Protein 7BUH (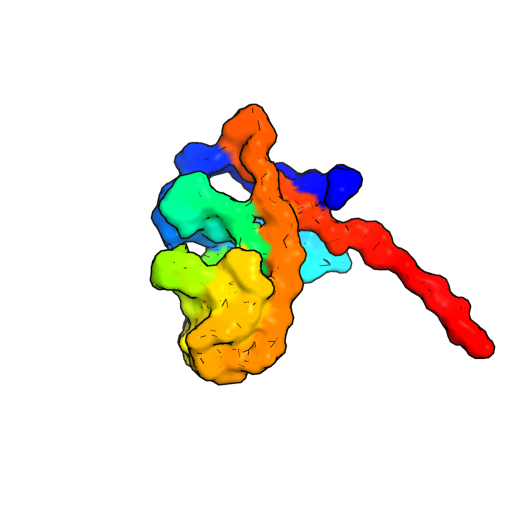pdb70)

B-factor: mean 22.51, std 14.83, range [9.48, 94.23]

Organism: Metapseudomonas resinovorans (NCBI:txid53412)

Radius of gyration: 14.21 Å; Cα contacts (8 Å, |Δi|>4): 270; chains: 1; bounding box: 42×34×28 Å

Structure (mmCIF, N/CA/C/O backbone):
data_7BUH
#
_entry.id   7BUH
#
_cell.length_a   61.045
_cell.length_b   67.725
_cell.length_c   45.450
_cell.angle_alpha   90.000
_cell.angle_beta   90.000
_cell.angle_gamma   90.000
#
_symmetry.space_group_name_H-M   'C 2 2 21'
#
loop_
_entity.id
_entity.type
_entity.pdbx_description
1 polymer 'Ferredoxin CarAc'
2 non-polymer 'FE2/S2 (INORGANIC) CLUSTER'
3 non-polymer 'SODIUM ION'
4 non-polymer 1,2-ETHANEDIOL
5 water water
#
loop_
_atom_site.group_PDB
_atom_site.id
_atom_site.type_symbol
_atom_site.label_atom_id
_atom_site.label_alt_id
_atom_site.label_comp_id
_atom_site.label_asym_id
_atom_site.label_entity_id
_atom_site.label_seq_id
_atom_site.pdbx_PDB_ins_code
_atom_site.Cartn_x
_atom_site.Cartn_y
_atom_site.Cartn_z
_atom_site.occupancy
_atom_site.B_iso_or_equiv
_atom_site.auth_seq_id
_atom_site.auth_comp_id
_atom_site.auth_asym_id
_atom_site.auth_atom_id
_atom_site.pdbx_PDB_model_num
ATOM 1 N N . ASN A 1 2 ? -6.443 -1.664 -8.323 1.00 60.41 2 ASN A N 1
ATOM 2 C CA . ASN A 1 2 ? -5.685 -0.484 -8.857 1.00 52.24 2 ASN A CA 1
ATOM 3 C C . ASN A 1 2 ? -5.640 0.567 -7.743 1.00 42.26 2 ASN A C 1
ATOM 4 O O . ASN A 1 2 ? -4.561 0.747 -7.151 1.00 40.05 2 ASN A O 1
ATOM 9 N N . GLN A 1 3 ? -6.776 1.194 -7.427 1.00 32.88 3 GLN A N 1
ATOM 10 C CA . GLN A 1 3 ? -6.838 2.213 -6.355 1.00 26.93 3 GLN A CA 1
ATOM 11 C C . GLN A 1 3 ? -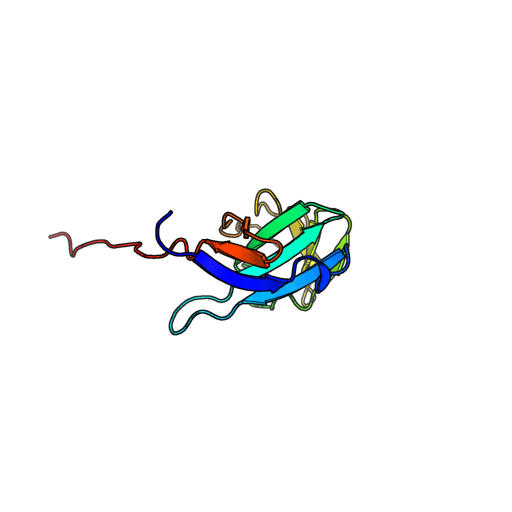6.872 1.497 -4.988 1.00 22.45 3 GLN A C 1
ATOM 12 O O . GLN A 1 3 ? -6.034 1.856 -4.184 1.00 18.01 3 GLN A O 1
ATOM 18 N N . ILE A 1 4 ? -7.765 0.524 -4.740 1.00 21.02 4 ILE A N 1
ATOM 19 C CA . ILE A 1 4 ? -7.982 -0.074 -3.377 1.00 19.96 4 ILE A CA 1
ATOM 20 C C . ILE A 1 4 ? -6.974 -1.195 -3.115 1.00 19.00 4 ILE A C 1
ATOM 21 O O . ILE A 1 4 ? -6.930 -2.168 -3.890 1.00 18.29 4 ILE A O 1
ATOM 26 N N . TRP A 1 5 ? -6.231 -1.078 -2.022 1.00 16.46 5 TRP A N 1
ATOM 27 C CA . TRP A 1 5 ? -5.274 -2.097 -1.519 1.00 15.87 5 TRP A CA 1
ATOM 28 C C . TRP A 1 5 ? -5.588 -2.344 -0.060 1.00 15.84 5 TRP A C 1
ATOM 29 O O . TRP A 1 5 ? -5.839 -1.357 0.665 1.00 16.85 5 TRP A O 1
ATOM 40 N N . LEU A 1 6 ? -5.644 -3.611 0.345 1.00 14.61 6 LEU A N 1
ATOM 41 C CA . LEU A 1 6 ? -5.957 -3.997 1.730 1.00 15.91 6 LEU A CA 1
ATOM 42 C C . LEU A 1 6 ? -4.693 -4.524 2.404 1.00 15.73 6 LEU A C 1
ATOM 43 O O . LEU A 1 6 ? -4.095 -5.480 1.884 1.00 14.44 6 LEU A O 1
ATOM 48 N N . LYS A 1 7 ? -4.291 -3.922 3.511 1.00 16.48 7 LYS A N 1
ATOM 49 C CA . LYS A 1 7 ? -3.077 -4.344 4.220 1.00 18.46 7 LYS A CA 1
ATOM 50 C C . LYS A 1 7 ? -3.419 -5.639 4.951 1.00 17.76 7 LYS A C 1
ATOM 51 O O . LYS A 1 7 ? -4.431 -5.692 5.700 1.00 21.55 7 LYS A O 1
ATOM 57 N N . VAL A 1 8 ? -2.607 -6.668 4.738 1.00 16.36 8 VAL A N 1
ATOM 58 C CA . VAL A 1 8 ? -2.834 -8.010 5.340 1.00 16.54 8 VAL A CA 1
ATOM 59 C C . VAL A 1 8 ? -1.935 -8.170 6.555 1.00 17.00 8 VAL A C 1
ATOM 60 O O . VAL A 1 8 ? -2.461 -8.350 7.693 1.00 18.52 8 VAL A O 1
ATOM 64 N N . CYS A 1 9 ? -0.625 -8.171 6.357 1.00 15.88 9 CYS A N 1
ATOM 65 C CA . CYS A 1 9 ? 0.348 -8.465 7.433 1.00 15.71 9 CYS A CA 1
ATOM 66 C C . CYS A 1 9 ? 1.744 -8.238 6.886 1.00 15.42 9 CYS A C 1
ATOM 67 O O . CYS A 1 9 ? 1.861 -8.031 5.705 1.00 17.22 9 CYS A O 1
ATOM 70 N N . ALA A 1 10 ? 2.755 -8.318 7.733 1.00 15.59 10 ALA A N 1
ATOM 71 C CA . ALA A 1 10 ? 4.155 -8.379 7.295 1.00 14.63 10 ALA A CA 1
ATOM 72 C C . ALA A 1 10 ? 4.371 -9.657 6.485 1.00 13.84 10 ALA A C 1
ATOM 73 O O . ALA A 1 10 ? 3.872 -10.716 6.906 1.00 15.24 10 ALA A O 1
ATOM 75 N N . ALA A 1 11 ? 5.124 -9.574 5.396 1.00 13.66 11 ALA A N 1
ATOM 76 C CA . ALA A 1 11 ? 5.519 -10.752 4.585 1.00 13.30 11 ALA A CA 1
ATOM 77 C C . ALA A 1 11 ? 6.169 -11.795 5.482 1.00 14.23 11 ALA A C 1
ATOM 78 O O . ALA A 1 11 ? 5.839 -12.989 5.338 1.00 15.61 11 ALA A O 1
ATOM 80 N N . SER A 1 12 ? 6.963 -11.384 6.468 1.00 14.67 12 SER A N 1
ATOM 81 C CA . SER A 1 12 ? 7.697 -12.359 7.325 1.00 17.06 12 SER A CA 1
ATOM 82 C C . SER A 1 12 ? 6.755 -13.083 8.317 1.00 18.11 12 SER A C 1
ATOM 83 O O . SER A 1 12 ? 7.161 -14.119 8.891 1.00 18.50 12 SER A O 1
ATOM 86 N N . ASP A 1 13 ? 5.533 -12.573 8.493 1.00 20.28 13 ASP A N 1
ATOM 87 C CA . ASP A 1 13 ? 4.459 -13.156 9.346 1.00 22.90 13 ASP A CA 1
ATOM 88 C C . ASP A 1 13 ? 3.821 -14.359 8.650 1.00 20.45 13 ASP A C 1
ATOM 89 O O . ASP A 1 13 ? 3.099 -15.092 9.315 1.00 20.93 13 ASP A O 1
ATOM 94 N N . MET A 1 14 ? 4.048 -14.547 7.351 1.00 18.40 14 MET A N 1
ATOM 95 C CA . MET A 1 14 ? 3.508 -15.726 6.625 1.00 18.29 14 MET A CA 1
ATOM 96 C C . MET A 1 14 ? 4.644 -16.687 6.289 1.00 17.14 14 MET A C 1
ATOM 97 O O . MET A 1 14 ? 5.570 -16.313 5.544 1.00 16.27 14 MET A O 1
ATOM 102 N N . GLN A 1 15 ? 4.576 -17.893 6.843 1.00 17.38 15 GLN A N 1
ATOM 103 C CA . GLN A 1 15 ? 5.506 -18.972 6.464 1.00 19.41 15 GLN A CA 1
ATOM 104 C C . GLN A 1 15 ? 5.074 -19.423 5.078 1.00 18.00 15 GLN A C 1
ATOM 105 O O . GLN A 1 15 ? 3.892 -19.361 4.768 1.00 19.12 15 GLN A O 1
ATOM 111 N N . PRO A 1 16 ? 5.999 -19.959 4.262 1.00 18.15 16 PRO A N 1
ATOM 112 C CA . PRO A 1 16 ? 5.621 -20.585 3.001 1.00 19.06 16 PRO A CA 1
ATOM 113 C C . PRO A 1 16 ? 4.599 -21.71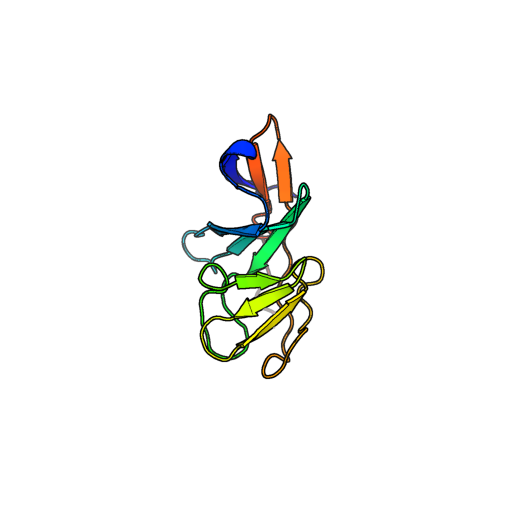0 3.260 1.00 18.56 16 PRO A C 1
ATOM 114 O O . PRO A 1 16 ? 4.684 -22.446 4.268 1.00 16.50 16 PRO A O 1
ATOM 118 N N . GLY A 1 17 ? 3.624 -21.834 2.362 1.00 16.89 17 GLY A N 1
ATOM 119 C CA . GLY A 1 17 ? 2.590 -22.863 2.483 1.00 17.56 17 GLY A CA 1
ATOM 120 C C . GLY A 1 17 ? 1.522 -22.495 3.494 1.00 17.89 17 GLY A C 1
ATOM 121 O O . GLY A 1 17 ? 0.815 -23.421 3.940 1.00 20.86 17 GLY A O 1
ATOM 122 N N . THR A 1 18 ? 1.306 -21.205 3.772 1.00 18.18 18 THR A N 1
ATOM 123 C CA . THR A 1 18 ? 0.254 -20.746 4.720 1.00 19.89 18 THR A CA 1
ATOM 124 C C . THR A 1 18 ? -0.758 -19.854 4.004 1.00 18.39 18 THR A C 1
ATOM 125 O O . THR A 1 18 ? -0.443 -19.324 2.936 1.00 16.45 18 THR A O 1
ATOM 129 N N . ILE A 1 19 ? -1.934 -19.706 4.607 1.00 18.52 19 ILE A N 1
ATOM 130 C CA . ILE A 1 19 ? -3.060 -18.899 4.046 1.00 17.63 19 ILE A CA 1
ATOM 131 C C . ILE A 1 19 ? -3.515 -17.957 5.144 1.00 17.77 19 ILE A C 1
ATOM 132 O O . ILE A 1 19 ? -3.559 -18.401 6.302 1.00 19.47 19 ILE A O 1
ATOM 137 N N . ARG A 1 20 ? -3.887 -16.743 4.786 1.00 17.67 20 ARG A N 1
ATOM 138 C CA . ARG A 1 20 ? -4.537 -15.751 5.678 1.00 19.46 20 ARG A CA 1
ATOM 139 C C . ARG A 1 20 ? -5.859 -15.359 5.046 1.00 16.82 20 ARG A C 1
ATOM 140 O O . ARG A 1 20 ? -5.878 -15.017 3.844 1.00 14.92 20 ARG A O 1
ATOM 148 N N . ARG A 1 21 ? -6.912 -15.338 5.842 1.00 16.07 21 ARG A N 1
ATOM 149 C CA . ARG A 1 21 ? -8.215 -14.800 5.404 1.00 15.50 21 ARG A CA 1
ATOM 150 C C . ARG A 1 21 ? -8.222 -13.293 5.623 1.00 15.65 21 ARG A C 1
ATOM 151 O O . ARG A 1 21 ? -7.709 -12.818 6.634 1.00 14.46 21 ARG A O 1
ATOM 159 N N . VAL A 1 22 ? -8.745 -12.581 4.647 1.00 13.54 22 VAL A N 1
ATOM 160 C CA . VAL A 1 22 ? -8.926 -11.112 4.647 1.00 14.36 22 VAL A CA 1
ATOM 161 C C . VAL A 1 22 ? -10.422 -10.809 4.567 1.00 14.74 22 VAL A C 1
ATOM 162 O O . VAL A 1 22 ? -11.078 -11.111 3.536 1.00 11.75 22 VAL A O 1
ATOM 166 N N . ASN A 1 23 ? -10.973 -10.219 5.634 1.00 15.56 23 ASN A N 1
ATOM 167 C CA . ASN A 1 23 ? -12.415 -9.871 5.635 1.00 17.10 23 ASN A CA 1
ATOM 168 C C . ASN A 1 23 ? -12.590 -8.455 5.075 1.00 19.12 23 ASN A C 1
ATOM 169 O O . ASN A 1 23 ? -11.713 -7.592 5.324 1.00 21.43 23 ASN A O 1
ATOM 174 N N . ARG A 1 24 ? -13.652 -8.250 4.308 1.00 18.53 24 ARG A N 1
ATOM 175 C CA . ARG A 1 24 ? -14.000 -6.946 3.688 1.00 22.65 24 ARG A CA 1
ATOM 176 C C . ARG A 1 24 ? -15.414 -6.560 4.130 1.00 24.95 24 ARG A C 1
ATOM 177 O O . ARG A 1 24 ? -16.386 -7.250 3.751 1.00 24.86 24 ARG A O 1
ATOM 185 N N . VAL A 1 25 ? -15.510 -5.491 4.907 1.00 33.77 25 VAL A N 1
ATOM 186 C CA . VAL A 1 25 ? -16.810 -4.939 5.385 1.00 38.82 25 VAL A CA 1
ATOM 187 C C . VAL A 1 25 ? -17.763 -4.921 4.187 1.00 33.55 25 VAL A C 1
ATOM 188 O O . VAL A 1 25 ? -17.416 -4.279 3.190 1.00 35.09 25 VAL A O 1
ATOM 192 N N . GLY A 1 26 ? -18.836 -5.722 4.244 1.00 33.97 26 GLY A N 1
ATOM 193 C CA . GLY A 1 26 ? -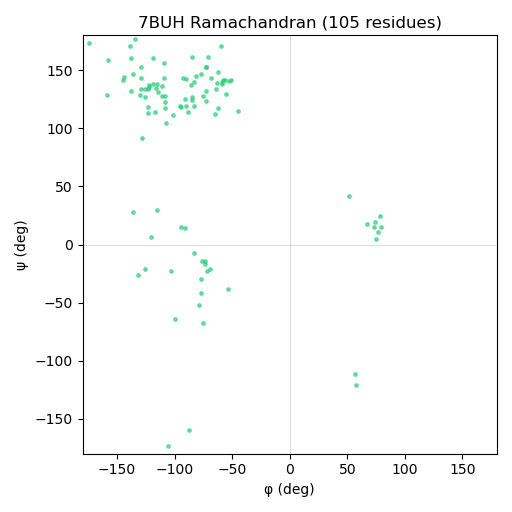19.939 -5.754 3.261 1.00 32.84 26 GLY A CA 1
ATOM 194 C C . GLY A 1 26 ? -19.571 -6.394 1.929 1.00 33.57 26 GLY A C 1
ATOM 195 O O . GLY A 1 26 ? -20.338 -6.213 0.944 1.00 31.62 26 GLY A O 1
ATOM 196 N N . ALA A 1 27 ? -18.449 -7.125 1.855 1.00 28.74 27 ALA A N 1
ATOM 197 C CA . ALA A 1 27 ? -18.039 -7.847 0.633 1.00 23.95 27 ALA 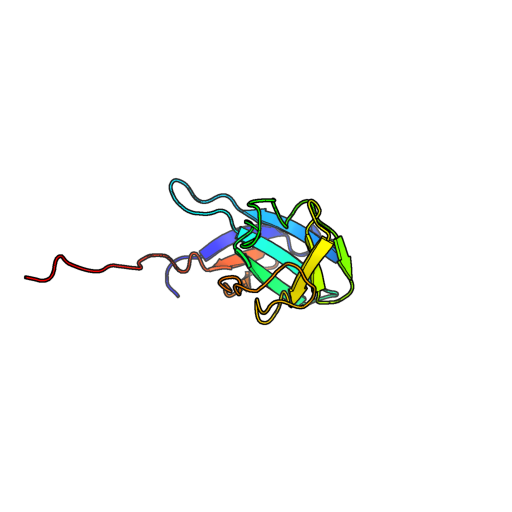A CA 1
ATOM 198 C C . ALA A 1 27 ? -17.494 -9.233 1.017 1.00 19.93 27 ALA A C 1
ATOM 199 O O . ALA A 1 27 ? -17.375 -9.561 2.228 1.00 17.69 27 ALA A O 1
ATOM 201 N N . ALA A 1 28 ? -17.268 -10.037 -0.001 1.00 17.51 28 ALA A N 1
ATOM 202 C CA . ALA A 1 28 ? -16.837 -11.443 0.150 1.00 18.71 28 ALA A CA 1
ATOM 203 C C . ALA A 1 28 ? -15.420 -11.455 0.705 1.00 15.32 28 ALA A C 1
ATOM 204 O O . ALA A 1 28 ? -14.592 -10.629 0.305 1.00 14.82 28 ALA A O 1
ATOM 206 N N . PRO A 1 29 ? -15.091 -12.418 1.576 1.00 12.98 29 PRO A N 1
ATOM 207 C CA . PRO A 1 29 ? -13.737 -12.533 2.105 1.00 11.94 29 PRO A CA 1
ATOM 208 C C . PRO A 1 29 ? -12.780 -13.058 1.026 1.00 10.82 29 PRO A C 1
ATOM 209 O O . PRO A 1 29 ? -13.190 -13.706 0.078 1.00 10.96 29 PRO A O 1
ATOM 213 N N . LEU A 1 30 ? -11.517 -12.683 1.184 1.00 11.07 30 LEU A N 1
ATOM 214 C CA . LEU A 1 30 ? -10.397 -13.147 0.325 1.00 11.37 30 LEU A CA 1
ATOM 215 C C . LEU A 1 30 ? -9.495 -14.092 1.131 1.00 10.90 30 LEU A C 1
ATOM 216 O O . LEU A 1 30 ? -9.458 -14.031 2.371 1.00 10.45 30 LEU A O 1
ATOM 221 N N . ALA A 1 31 ? -8.787 -14.943 0.412 1.00 11.57 31 ALA A N 1
ATOM 222 C CA . ALA A 1 31 ? -7.699 -15.782 0.960 1.00 11.10 31 ALA A CA 1
ATOM 223 C C . ALA A 1 31 ? -6.408 -15.304 0.307 1.00 10.83 31 ALA A C 1
ATOM 224 O O . ALA A 1 31 ? -6.389 -15.123 -0.915 1.00 9.55 31 ALA A O 1
ATOM 226 N N . VAL A 1 32 ? -5.383 -15.065 1.105 1.00 9.92 32 VAL A N 1
ATOM 227 C CA . VAL A 1 32 ? -4.029 -14.719 0.612 1.00 10.96 32 VAL A CA 1
ATOM 228 C C . VAL A 1 32 ? -3.101 -15.896 0.911 1.00 10.70 32 VAL A C 1
ATOM 229 O O . VAL A 1 32 ? -3.063 -16.365 2.077 1.00 12.11 32 VAL A O 1
ATOM 233 N N . TYR A 1 33 ? -2.393 -16.378 -0.100 1.00 11.58 33 TYR A N 1
ATOM 234 C CA . TYR A 1 33 ? -1.571 -17.609 -0.009 1.00 11.60 33 TYR A CA 1
ATOM 235 C C . TYR A 1 33 ? -0.113 -17.230 -0.203 1.00 12.17 33 TYR A C 1
ATOM 236 O O . TYR A 1 33 ? 0.146 -16.419 -1.089 1.00 11.46 33 TYR A O 1
ATOM 245 N N . ARG A 1 34 ? 0.781 -17.756 0.643 1.00 12.13 34 ARG A N 1
ATOM 246 C CA . ARG A 1 34 ? 2.233 -17.669 0.408 1.00 12.14 34 ARG A CA 1
ATOM 247 C C . ARG A 1 34 ? 2.651 -19.037 -0.131 1.00 12.27 34 ARG A C 1
ATOM 248 O O . ARG A 1 34 ? 2.551 -20.033 0.616 1.00 12.50 34 ARG A O 1
ATOM 256 N N . VAL A 1 35 ? 3.030 -19.077 -1.399 1.00 12.28 35 VAL A N 1
ATOM 257 C CA . VAL A 1 35 ? 3.526 -20.304 -2.060 1.00 13.08 35 VAL A CA 1
ATOM 258 C C . VAL A 1 35 ? 5.020 -20.085 -2.242 1.00 12.97 35 VAL A C 1
ATOM 259 O O . VAL A 1 35 ? 5.381 -19.233 -3.084 1.00 12.28 35 VAL A O 1
ATOM 263 N N . GLY A 1 36 ? 5.822 -20.750 -1.402 1.00 13.50 36 GLY A N 1
ATOM 264 C CA . GLY A 1 36 ? 7.282 -20.504 -1.331 1.00 13.87 36 GLY A CA 1
ATOM 265 C C . GLY A 1 36 ? 7.524 -19.041 -1.035 1.00 13.24 36 GLY A C 1
ATOM 266 O O . GLY A 1 36 ? 7.088 -18.613 0.049 1.00 13.26 36 GLY A O 1
ATOM 267 N N . ASP A 1 37 ? 8.071 -18.277 -1.983 1.00 13.50 37 ASP A N 1
ATOM 268 C CA . ASP A 1 37 ? 8.361 -16.831 -1.771 1.00 15.28 37 ASP A CA 1
ATOM 269 C C . ASP A 1 37 ? 7.510 -15.967 -2.692 1.00 14.47 37 ASP A C 1
ATOM 270 O O . ASP A 1 37 ? 7.960 -14.880 -3.041 1.00 16.37 37 ASP A O 1
ATOM 275 N N . GLN A 1 38 ? 6.305 -16.423 -3.056 1.00 14.13 38 GLN A N 1
ATOM 276 C CA . GLN A 1 38 ? 5.371 -15.646 -3.887 1.00 13.49 38 GLN A CA 1
ATOM 277 C C . GLN A 1 38 ? 4.020 -15.652 -3.173 1.00 12.29 38 GLN A C 1
ATOM 278 O O . GLN A 1 38 ? 3.745 -16.561 -2.381 1.00 12.79 38 GLN A O 1
ATOM 284 N N . PHE A 1 39 ? 3.262 -14.609 -3.425 1.00 11.41 39 PHE A N 1
ATOM 285 C CA . PHE A 1 39 ? 1.939 -14.353 -2.806 1.00 10.94 39 PHE A CA 1
ATOM 286 C C . PHE A 1 39 ? 0.874 -14.302 -3.888 1.00 10.86 39 PHE A C 1
ATOM 287 O O . PHE A 1 39 ? 1.106 -13.664 -4.930 1.00 10.05 39 PHE A O 1
ATOM 295 N N . TYR A 1 40 ? -0.280 -14.923 -3.621 1.00 10.03 40 TYR A N 1
ATOM 296 C CA . TYR A 1 40 ? -1.455 -14.969 -4.528 1.00 10.73 40 TYR A CA 1
ATOM 297 C C . TYR A 1 40 ? -2.696 -14.752 -3.665 1.00 10.29 40 TYR A C 1
ATOM 298 O O . TYR A 1 40 ? -2.633 -14.923 -2.424 1.00 9.78 40 TYR A O 1
ATOM 307 N N . ALA A 1 41 ? -3.789 -14.373 -4.292 1.00 9.58 41 ALA A N 1
ATOM 308 C CA . ALA A 1 41 ? -5.058 -14.181 -3.575 1.00 9.86 41 ALA A CA 1
ATOM 309 C C . ALA A 1 41 ? -6.217 -14.619 -4.453 1.00 9.98 41 ALA A C 1
ATOM 310 O O . ALA A 1 41 ? -6.183 -14.381 -5.671 1.00 10.20 41 ALA A O 1
ATOM 312 N N . THR A 1 42 ? -7.219 -15.201 -3.831 1.00 9.92 42 THR A N 1
ATOM 313 C CA . THR A 1 42 ? -8.507 -15.506 -4.481 1.00 10.37 42 THR A CA 1
ATOM 314 C C . THR A 1 42 ? -9.637 -15.079 -3.550 1.00 10.52 42 THR A C 1
ATOM 315 O O . THR A 1 42 ? -9.366 -14.728 -2.413 1.00 10.32 42 THR A O 1
ATOM 319 N N . GLU A 1 43 ? -10.880 -15.220 -3.999 1.00 11.32 43 GLU A N 1
ATOM 320 C CA . GLU A 1 43 ? -12.027 -15.349 -3.095 1.00 11.45 43 GLU A CA 1
ATOM 321 C C . GLU A 1 43 ? -11.696 -16.449 -2.076 1.00 10.93 43 GLU A C 1
ATOM 322 O O . GLU A 1 43 ? -11.071 -17.477 -2.441 1.00 10.31 43 GLU A O 1
ATOM 328 N N . ASP A 1 44 ? -12.082 -16.257 -0.826 1.00 10.16 44 ASP A N 1
ATOM 329 C CA . ASP A 1 44 ? -11.897 -17.282 0.234 1.00 10.48 44 ASP A CA 1
ATOM 330 C C . ASP A 1 44 ? -12.954 -18.390 0.109 1.00 10.67 44 ASP A C 1
ATOM 331 O O . ASP A 1 44 ? -12.696 -19.542 0.575 1.00 11.11 44 ASP A O 1
ATOM 336 N N . THR A 1 45 ? -14.133 -18.062 -0.408 1.00 10.62 45 THR A N 1
ATOM 337 C CA . THR A 1 45 ? -15.301 -18.976 -0.355 1.00 11.61 45 THR A CA 1
ATOM 338 C C . THR A 1 45 ? -15.197 -19.964 -1.508 1.00 11.05 45 THR A C 1
ATOM 339 O O . THR A 1 45 ? -15.190 -19.539 -2.634 1.00 10.35 45 THR A O 1
ATOM 343 N N . CYS A 1 46 ? -15.117 -21.253 -1.197 1.00 10.55 46 CYS A N 1
ATOM 344 C CA . CYS A 1 46 ? -15.163 -22.330 -2.199 1.00 12.07 46 CYS A CA 1
ATOM 345 C C . CYS A 1 46 ? -16.451 -22.175 -3.015 1.00 12.64 46 CYS A C 1
ATOM 346 O O . CYS A 1 46 ? -17.556 -22.081 -2.411 1.00 11.26 46 CYS A O 1
ATOM 349 N N . THR A 1 47 ? -16.322 -22.183 -4.336 1.00 12.69 47 THR A N 1
ATOM 350 C CA . THR A 1 47 ? -17.487 -21.985 -5.237 1.00 13.61 47 THR A CA 1
ATOM 351 C C . THR A 1 47 ? -18.435 -23.177 -5.175 1.00 14.51 47 THR A C 1
ATOM 352 O O . THR A 1 47 ? -19.606 -23.009 -5.544 1.00 16.36 47 THR A O 1
ATOM 356 N N . HIS A 1 48 ? -17.951 -24.334 -4.739 1.00 14.29 48 HIS A N 1
ATOM 357 C CA . HIS A 1 48 ? -18.727 -25.590 -4.719 1.00 14.27 48 HIS A CA 1
ATOM 358 C C . HIS A 1 48 ? -19.739 -25.585 -3.564 1.00 15.06 48 HIS A C 1
ATOM 359 O O . HIS A 1 48 ? -20.937 -25.634 -3.827 1.00 15.52 48 HIS A O 1
ATOM 366 N N . GLY A 1 49 ? -19.292 -25.622 -2.318 1.00 18.32 49 GLY A N 1
ATOM 367 C CA . GLY A 1 49 ? -20.191 -25.789 -1.160 1.00 19.04 49 GLY A CA 1
ATOM 368 C C . GLY A 1 49 ? -19.878 -24.861 0.007 1.00 22.60 49 GLY A C 1
ATOM 369 O O . GLY A 1 49 ? -20.172 -25.269 1.171 1.00 22.54 49 GLY A O 1
ATOM 370 N N . ILE A 1 50 ? -19.293 -23.682 -0.259 1.00 21.40 50 ILE A N 1
ATOM 371 C CA . ILE A 1 50 ? -19.339 -22.499 0.647 1.00 22.94 50 ILE A CA 1
ATOM 372 C C . ILE A 1 50 ? -18.332 -22.616 1.801 1.00 19.80 50 ILE A C 1
ATOM 373 O O . ILE A 1 50 ? -18.432 -21.830 2.767 1.00 18.74 50 ILE A O 1
ATOM 378 N N . ALA A 1 51 ? -17.369 -23.515 1.709 1.00 16.13 51 ALA A N 1
ATOM 379 C CA . ALA A 1 51 ? -16.318 -23.662 2.732 1.00 14.85 51 ALA A CA 1
ATOM 380 C C . ALA A 1 51 ? -15.376 -22.461 2.654 1.00 14.38 51 ALA A C 1
ATOM 381 O O . ALA A 1 51 ? -15.336 -21.770 1.614 1.00 13.09 51 ALA A O 1
ATOM 383 N N . SER A 1 52 ? -14.613 -22.242 3.723 1.00 14.00 52 SER A N 1
ATOM 384 C CA . SER A 1 52 ? -13.502 -21.259 3.732 1.00 13.94 52 SER A CA 1
ATOM 385 C C . SER A 1 52 ? -12.221 -21.951 3.249 1.00 13.85 52 SER A C 1
ATOM 386 O O . SER A 1 52 ? -11.687 -22.827 3.954 1.00 13.30 52 SER A O 1
ATOM 389 N N . LEU A 1 53 ? -11.702 -21.541 2.092 1.00 12.03 53 LEU A N 1
ATOM 390 C CA . LEU A 1 53 ? -10.419 -22.075 1.578 1.00 12.71 53 LEU A CA 1
ATOM 391 C C . LEU A 1 53 ? -9.237 -21.763 2.509 1.00 12.58 53 LEU A C 1
ATOM 392 O O . LEU A 1 53 ? -8.289 -22.542 2.514 1.00 13.08 53 LEU A O 1
ATOM 397 N N A SER A 1 54 ? -9.272 -20.669 3.271 0.50 12.69 54 SER A N 1
ATOM 398 N N B SER A 1 54 ? -9.293 -20.661 3.262 0.50 13.13 54 SER A N 1
ATOM 399 C CA A SER A 1 54 ? -8.190 -20.328 4.233 0.50 12.98 54 SER A CA 1
ATOM 400 C CA B SER A 1 54 ? -8.270 -20.291 4.277 0.50 13.71 54 SER A CA 1
ATOM 401 C C A SER A 1 54 ? -8.154 -21.337 5.393 0.50 14.32 54 SER A C 1
ATOM 402 C C B SER A 1 54 ? -8.096 -21.419 5.302 0.50 14.76 54 SER A C 1
ATOM 403 O O A SER A 1 54 ? -7.218 -21.244 6.199 0.50 14.58 54 SER A O 1
ATOM 404 O O B SER A 1 54 ? -6.998 -21.512 5.891 0.50 14.70 54 SER A O 1
ATOM 409 N N . GLU A 1 55 ? -9.109 -22.263 5.480 1.00 14.73 55 GLU A N 1
ATOM 410 C CA . GLU A 1 55 ? -9.076 -23.379 6.478 1.00 16.30 55 GLU A CA 1
ATOM 411 C C . GLU A 1 55 ? -8.577 -24.661 5.800 1.00 16.19 55 GLU A C 1
ATOM 412 O O . GLU A 1 55 ? -8.569 -25.726 6.452 1.00 16.28 55 GLU A O 1
ATOM 418 N N . GLY A 1 56 ? -8.214 -24.588 4.515 1.00 14.96 56 GLY A N 1
ATOM 419 C CA . GLY A 1 56 ? -7.715 -25.733 3.748 1.00 15.01 56 GLY A CA 1
ATOM 420 C C . GLY A 1 56 ? -6.215 -25.937 3.850 1.00 15.18 56 GLY A C 1
ATOM 421 O O . GLY A 1 56 ? -5.580 -25.497 4.829 1.00 15.89 56 GLY A O 1
ATOM 422 N N . THR A 1 57 ? -5.677 -26.652 2.875 1.00 16.29 57 THR A N 1
ATOM 423 C CA . THR A 1 57 ? -4.284 -27.138 2.821 1.00 16.70 57 THR A CA 1
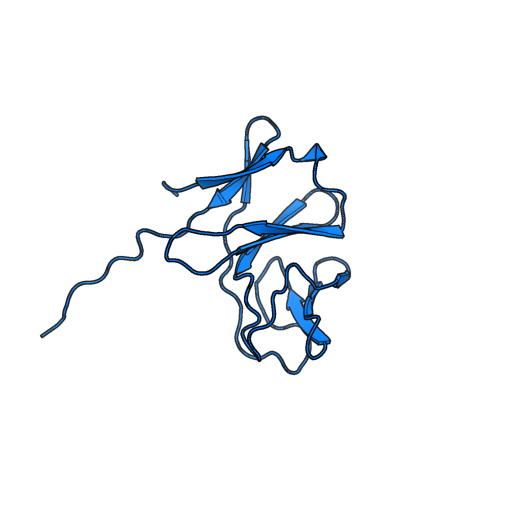ATOM 424 C C . THR A 1 57 ? -3.715 -26.764 1.465 1.00 16.39 57 THR A C 1
ATOM 425 O O . THR A 1 57 ? -4.326 -27.154 0.456 1.00 15.05 57 THR A O 1
ATOM 429 N N . LEU A 1 58 ? -2.556 -26.119 1.437 1.00 14.74 58 LEU A N 1
ATOM 430 C CA . LEU A 1 58 ? -1.828 -25.926 0.160 1.00 16.09 58 LEU A CA 1
ATOM 431 C C . LEU A 1 58 ? -0.998 -27.162 -0.179 1.00 16.93 58 LEU A C 1
ATOM 432 O O . LEU A 1 58 ? -0.346 -27.742 0.699 1.00 19.54 58 LEU A O 1
ATOM 437 N N . ASP A 1 59 ? -0.992 -27.515 -1.450 1.00 15.89 59 ASP A N 1
ATOM 438 C CA . ASP A 1 59 ? -0.130 -28.558 -2.026 1.00 18.23 59 ASP A CA 1
ATOM 439 C C . ASP A 1 59 ? 0.548 -27.879 -3.213 1.00 16.91 59 ASP A C 1
ATOM 440 O O . ASP A 1 59 ? -0.092 -27.779 -4.275 1.00 15.35 59 ASP A O 1
ATOM 445 N N . GLY A 1 60 ? 1.723 -27.297 -2.976 1.00 16.11 60 GLY A N 1
ATOM 446 C CA . GLY A 1 60 ? 2.358 -26.354 -3.918 1.00 16.08 60 GLY A CA 1
ATOM 447 C C . GLY A 1 60 ? 1.451 -25.171 -4.213 1.00 17.24 60 GLY A C 1
ATOM 448 O O . GLY A 1 60 ? 1.107 -24.447 -3.266 1.00 16.99 60 GLY A O 1
ATOM 449 N N . ASP A 1 61 ? 1.088 -24.953 -5.482 1.00 16.87 61 ASP A N 1
ATOM 450 C CA . ASP A 1 61 ? 0.245 -23.796 -5.881 1.00 17.93 61 ASP A CA 1
ATOM 451 C C . ASP A 1 61 ? -1.229 -24.219 -5.926 1.00 14.98 61 ASP A C 1
ATOM 452 O O . ASP A 1 61 ? -1.999 -23.490 -6.486 1.00 13.90 61 ASP A O 1
ATOM 457 N N . VAL A 1 62 ? -1.591 -25.361 -5.354 1.00 12.24 62 VAL A N 1
ATOM 458 C CA . VAL A 1 62 ? -3.013 -25.787 -5.291 1.00 12.07 62 VAL A CA 1
ATOM 459 C C . VAL A 1 62 ? -3.563 -25.685 -3.864 1.00 10.90 62 VAL A C 1
ATOM 460 O O . VAL A 1 62 ? -2.959 -26.243 -2.950 1.00 10.11 62 VAL A O 1
ATOM 464 N N . ILE A 1 63 ? -4.704 -24.999 -3.716 1.00 10.85 63 ILE A N 1
ATOM 465 C CA . ILE A 1 63 ? -5.450 -24.979 -2.432 1.00 11.37 63 ILE A CA 1
ATOM 466 C C . ILE A 1 63 ? -6.468 -26.121 -2.463 1.00 11.50 63 ILE A C 1
ATOM 467 O O . ILE A 1 63 ? -7.316 -26.153 -3.375 1.00 11.49 63 ILE A O 1
ATOM 472 N N . GLU A 1 64 ? -6.407 -26.975 -1.452 1.00 12.68 64 GLU A N 1
ATOM 473 C CA . GLU A 1 64 ? -7.355 -28.082 -1.201 1.00 13.69 64 GLU A CA 1
ATOM 474 C C . GLU A 1 64 ? -8.429 -27.602 -0.221 1.00 13.70 64 GLU A C 1
ATOM 475 O O . GLU A 1 64 ? -8.092 -27.236 0.905 1.00 13.06 64 GLU A O 1
ATOM 481 N N . CYS A 1 65 ? -9.687 -27.611 -0.671 1.00 12.48 65 CYS A N 1
ATOM 482 C CA . CYS A 1 65 ? -10.859 -27.213 0.126 1.00 12.16 65 CYS A CA 1
ATOM 483 C C . CYS A 1 65 ? -11.035 -28.180 1.297 1.00 13.28 65 CYS A C 1
ATOM 484 O O . CYS A 1 65 ? -11.010 -29.392 1.100 1.00 12.55 65 CYS A O 1
ATOM 487 N N . PRO A 1 66 ? -11.265 -27.699 2.529 1.00 14.40 66 PRO A N 1
ATOM 488 C CA . PRO A 1 66 ? -11.420 -28.608 3.667 1.00 16.00 66 PRO A CA 1
ATOM 489 C C . PRO A 1 66 ? -12.750 -29.374 3.700 1.00 17.66 66 PRO A C 1
ATOM 490 O O . PRO A 1 66 ? -12.828 -30.360 4.412 1.00 18.13 66 PRO A O 1
ATOM 494 N N . PHE A 1 67 ? -13.779 -28.963 2.955 1.00 17.69 67 PHE A N 1
ATOM 495 C CA A PHE A 1 67 ? -15.120 -29.571 3.117 0.54 19.46 67 PHE A CA 1
ATOM 496 C CA B PHE A 1 67 ? -15.143 -29.554 3.083 0.46 18.40 67 PHE A CA 1
ATOM 497 C C . PHE A 1 67 ? -15.201 -30.860 2.280 1.00 19.25 67 PHE A C 1
ATOM 498 O O . PHE A 1 67 ? -15.429 -31.950 2.916 1.00 20.04 67 PHE A O 1
ATOM 513 N N . HIS A 1 68 ? -14.979 -30.787 0.963 1.00 17.69 68 HIS A N 1
ATOM 514 C CA . HIS A 1 68 ? -15.115 -31.952 0.047 1.00 17.65 68 HIS A CA 1
ATOM 515 C C . HIS A 1 68 ? -13.823 -32.278 -0.696 1.00 17.46 68 HIS A C 1
ATOM 516 O O . HIS A 1 68 ? -13.885 -33.132 -1.578 1.00 17.28 68 HIS A O 1
ATOM 523 N N . GLY A 1 69 ? -12.708 -31.629 -0.378 1.00 16.44 69 GLY A N 1
ATOM 524 C CA . GLY A 1 69 ? -11.439 -31.953 -1.058 1.00 16.80 69 GLY A CA 1
ATOM 525 C C . GLY A 1 69 ? -11.432 -31.585 -2.539 1.00 15.17 69 GLY A C 1
ATOM 526 O O . GLY A 1 69 ? -10.541 -32.064 -3.262 1.00 15.98 69 GLY A O 1
ATOM 527 N N . GLY A 1 70 ? -12.341 -30.719 -2.995 1.00 13.31 70 GLY A N 1
ATOM 528 C CA . GLY A 1 70 ? -12.128 -29.993 -4.259 1.00 12.45 70 GLY A CA 1
ATOM 529 C C . GLY A 1 70 ? -10.864 -29.158 -4.145 1.00 11.54 70 GLY A C 1
ATOM 530 O O . GLY A 1 70 ? -10.279 -29.083 -3.041 1.00 10.69 70 GLY A O 1
ATOM 531 N N . ALA A 1 71 ? -10.401 -28.572 -5.227 1.00 11.63 71 ALA A N 1
ATOM 532 C CA . ALA A 1 71 ? -9.156 -27.786 -5.183 1.00 11.07 71 ALA A CA 1
ATOM 533 C C . ALA A 1 71 ? -9.120 -26.789 -6.334 1.00 10.76 71 ALA A C 1
ATOM 534 O O . ALA A 1 71 ? -9.877 -26.971 -7.316 1.00 10.54 71 ALA A O 1
ATOM 536 N N . PHE A 1 72 ? -8.306 -25.750 -6.164 1.00 10.32 72 PHE A N 1
ATOM 537 C CA . PHE A 1 72 ? -8.122 -24.661 -7.144 1.00 10.58 72 PHE A CA 1
ATOM 538 C C . PHE A 1 72 ? -6.648 -24.354 -7.258 1.00 11.20 72 PHE A C 1
ATOM 539 O O . PHE A 1 72 ? -5.950 -24.425 -6.230 1.00 11.85 72 PHE A O 1
ATOM 547 N N . ASN A 1 73 ? -6.203 -23.965 -8.450 1.00 11.13 73 ASN A N 1
ATOM 548 C CA . ASN A 1 73 ? -4.861 -23.354 -8.621 1.00 12.38 73 ASN A CA 1
ATOM 549 C C . ASN A 1 73 ? -4.951 -21.936 -8.042 1.00 12.26 73 ASN A C 1
ATOM 550 O O . ASN A 1 73 ? -5.832 -21.205 -8.492 1.00 12.39 73 ASN A O 1
ATOM 555 N N . VAL A 1 74 ? -4.115 -21.554 -7.070 1.00 11.50 74 VAL A N 1
ATOM 556 C CA . VAL A 1 74 ? -4.216 -20.217 -6.407 1.00 12.32 74 VAL A CA 1
ATOM 557 C C . VAL A 1 74 ? -3.772 -19.069 -7.331 1.00 12.51 74 VAL A C 1
ATOM 558 O O . VAL A 1 74 ? -4.174 -17.898 -7.094 1.00 12.28 74 VAL A O 1
ATOM 562 N N . CYS A 1 75 ? -2.958 -19.372 -8.342 1.00 12.92 75 CYS A N 1
ATOM 563 C CA . CYS A 1 75 ? -2.418 -18.401 -9.331 1.00 14.40 75 CYS A CA 1
ATOM 564 C C . CYS A 1 75 ? -3.497 -18.036 -10.355 1.00 13.69 75 CYS A C 1
ATOM 565 O O . CYS A 1 75 ? -3.593 -16.853 -10.759 1.00 15.99 75 CYS A O 1
ATOM 568 N N . THR A 1 76 ? -4.264 -19.021 -10.817 1.00 12.00 76 THR A N 1
ATOM 569 C CA . THR A 1 76 ? -5.257 -18.836 -11.912 1.00 12.23 76 THR A CA 1
ATOM 570 C C . THR A 1 76 ? -6.698 -18.756 -11.399 1.00 11.80 76 THR A C 1
ATOM 571 O O . THR A 1 76 ? -7.555 -18.283 -12.172 1.00 12.73 76 THR A O 1
ATOM 575 N N . GLY A 1 77 ? -6.948 -19.303 -10.200 1.00 10.96 77 GLY A N 1
ATOM 576 C CA . GLY A 1 77 ? -8.286 -19.492 -9.637 1.00 11.01 77 GLY A CA 1
ATOM 577 C C . GLY A 1 77 ? -9.015 -20.648 -10.287 1.00 10.98 77 GLY A C 1
ATOM 578 O O . GLY A 1 77 ? -10.168 -20.849 -9.955 1.00 10.54 77 GLY A O 1
ATOM 579 N N . MET A 1 78 ? -8.380 -21.399 -11.185 1.00 11.73 78 MET A N 1
ATOM 580 C CA . MET A 1 78 ? -9.118 -22.404 -11.983 1.00 13.52 78 MET A CA 1
ATOM 581 C C . MET A 1 78 ? -9.282 -23.664 -11.153 1.00 11.91 78 MET A C 1
ATOM 582 O O . MET A 1 78 ? -8.387 -24.033 -10.401 1.00 12.22 78 MET A O 1
ATOM 587 N N . PRO A 1 79 ? -10.406 -24.392 -11.271 1.00 12.46 79 PRO A N 1
ATOM 588 C CA . PRO A 1 79 ? -10.536 -25.684 -10.594 1.00 12.68 79 PRO A CA 1
ATOM 589 C C . PRO A 1 79 ? -9.362 -26.623 -10.901 1.00 13.89 79 PRO A C 1
ATOM 590 O O . PRO A 1 79 ? -8.933 -26.692 -12.039 1.00 15.52 79 PRO A O 1
ATOM 594 N N . ALA A 1 80 ? -8.902 -27.369 -9.903 1.00 13.92 80 ALA A N 1
ATOM 595 C CA . ALA A 1 80 ? -7.785 -28.327 -10.035 1.00 13.94 80 ALA A CA 1
ATOM 596 C C . ALA A 1 80 ? -8.211 -29.718 -9.565 1.00 14.55 80 ALA A C 1
ATOM 597 O O . ALA A 1 80 ? -7.553 -30.686 -9.939 1.00 14.68 80 ALA A O 1
ATOM 599 N N . SER A 1 81 ? -9.259 -29.829 -8.756 1.00 14.61 81 SER A N 1
ATOM 600 C CA . SER A 1 81 ? -9.807 -31.141 -8.371 1.00 14.84 81 SER A CA 1
ATOM 601 C C . SER A 1 81 ? -11.334 -31.082 -8.236 1.00 15.11 81 SER A C 1
ATOM 602 O O . SER A 1 81 ? -11.864 -30.103 -7.733 1.00 14.93 81 SER A O 1
ATOM 605 N N . SER A 1 82 ? -12.026 -32.135 -8.657 1.00 15.49 82 SER A N 1
ATOM 606 C CA A SER A 1 82 ? -13.481 -32.308 -8.407 0.50 15.54 82 SER A CA 1
ATOM 607 C CA B SER A 1 82 ? -13.482 -32.297 -8.410 0.50 15.95 82 SER A CA 1
ATOM 608 C C . SER A 1 82 ? -13.705 -32.292 -6.902 1.00 15.44 82 SER A C 1
ATOM 609 O O . SER A 1 82 ? -12.851 -32.740 -6.129 1.00 15.00 82 SER A O 1
ATOM 614 N N . PRO A 1 83 ? -14.874 -31.826 -6.419 1.00 15.76 83 PRO A N 1
ATOM 615 C CA . PRO A 1 83 ? -16.027 -31.484 -7.270 1.00 15.00 83 PRO A CA 1
ATOM 616 C C . PRO A 1 83 ? -16.146 -30.040 -7.770 1.00 14.98 83 PRO A C 1
ATOM 617 O O . PRO A 1 83 ? -17.184 -29.660 -8.274 1.00 14.87 83 PRO A O 1
ATOM 621 N N . CYS A 1 84 ? -15.073 -29.268 -7.662 1.00 14.94 84 CYS A N 1
ATOM 622 C CA . CYS A 1 84 ? -15.059 -27.839 -8.063 1.00 15.17 84 CYS A CA 1
ATOM 623 C C . CYS A 1 84 ? -15.069 -27.690 -9.584 1.00 15.18 84 CYS A C 1
ATOM 624 O O . CYS A 1 84 ? -14.307 -28.400 -10.258 1.00 15.48 84 CYS A O 1
ATOM 627 N N . THR A 1 85 ? -15.945 -26.821 -10.089 1.00 15.17 85 THR A N 1
ATOM 628 C CA . THR A 1 85 ? -16.148 -26.547 -11.532 1.00 14.31 85 THR A CA 1
ATOM 629 C C . THR A 1 85 ? -16.164 -25.048 -11.803 1.00 14.53 85 THR A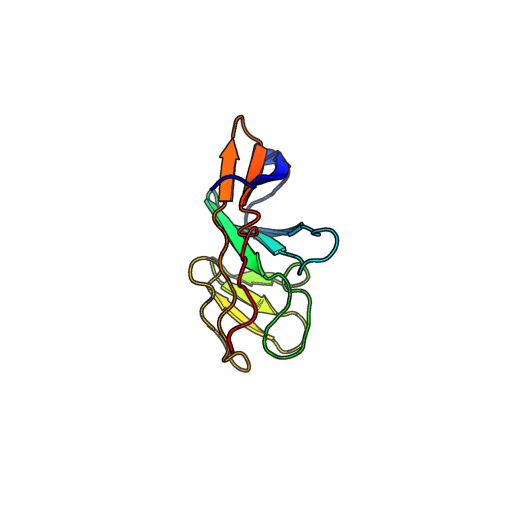 C 1
ATOM 630 O O . THR A 1 85 ? -15.872 -24.659 -12.960 1.00 12.80 85 THR A O 1
ATOM 634 N N . VAL A 1 86 ? -16.539 -24.224 -10.819 1.00 13.23 86 VAL A N 1
ATOM 635 C CA . VAL A 1 86 ? -16.651 -22.761 -11.017 1.00 12.88 86 VAL A CA 1
ATOM 636 C C . VAL A 1 86 ? -15.358 -22.092 -10.558 1.00 13.66 86 VAL A C 1
ATOM 637 O O . VAL A 1 86 ? -15.001 -22.219 -9.391 1.00 12.26 86 VAL A O 1
ATOM 641 N N . PRO A 1 87 ? -14.621 -21.388 -11.445 1.00 12.65 87 PRO A N 1
ATOM 642 C CA . PRO A 1 87 ? -13.382 -20.709 -11.047 1.00 12.44 87 PRO A CA 1
ATOM 643 C C . PRO A 1 87 ? -13.590 -19.608 -9.987 1.00 12.34 87 PRO A C 1
ATOM 644 O O . PRO A 1 87 ? -14.673 -19.015 -9.893 1.00 11.35 87 PRO A O 1
ATOM 648 N N . LEU A 1 88 ? -12.569 -19.436 -9.154 1.00 11.75 88 LEU A N 1
ATOM 649 C CA . LEU A 1 88 ? -12.457 -18.342 -8.165 1.00 11.78 88 LEU A CA 1
ATOM 650 C C . LEU A 1 88 ? -12.058 -17.064 -8.892 1.00 12.18 88 LEU A C 1
ATOM 651 O O . LEU A 1 88 ? -11.221 -17.124 -9.804 1.00 11.64 88 LEU A O 1
ATOM 656 N N . GLY A 1 89 ? -12.561 -15.952 -8.376 1.00 12.74 89 GLY A N 1
ATOM 657 C CA . GLY A 1 89 ? -12.023 -14.620 -8.624 1.00 14.95 89 GLY A CA 1
ATOM 658 C C . GLY A 1 89 ? -10.582 -14.577 -8.174 1.00 16.51 89 GLY A C 1
ATOM 659 O O . GLY A 1 89 ? -10.271 -15.111 -7.094 1.00 14.90 89 GLY A O 1
ATOM 660 N N . VAL A 1 90 ? -9.729 -13.946 -8.955 1.00 16.99 90 VAL A N 1
ATOM 661 C CA . VAL A 1 90 ? -8.307 -13.756 -8.560 1.00 16.91 90 VAL A CA 1
ATOM 662 C C . VAL A 1 90 ? -8.082 -12.279 -8.236 1.00 16.36 90 VAL A C 1
ATOM 663 O O . VAL A 1 90 ? -8.687 -11.383 -8.912 1.00 15.78 90 VAL A O 1
ATOM 667 N N . PHE A 1 91 ? -7.250 -12.020 -7.238 1.00 13.65 91 PHE A N 1
ATOM 668 C CA . PHE A 1 91 ? -6.912 -10.637 -6.796 1.00 14.54 91 PHE A CA 1
ATOM 669 C C . PHE A 1 91 ? -5.398 -10.481 -6.815 1.00 14.36 91 PHE A C 1
ATOM 670 O O . PHE A 1 91 ? -4.715 -11.336 -6.274 1.00 13.85 91 PHE A O 1
ATOM 678 N N . GLU A 1 92 ? -4.908 -9.380 -7.375 1.00 15.27 92 GLU A N 1
ATOM 679 C CA . GLU A 1 92 ? -3.478 -8.981 -7.310 1.00 18.13 92 GLU A CA 1
ATOM 680 C C . GLU A 1 92 ? -2.993 -8.835 -5.856 1.00 16.39 92 GLU A C 1
ATOM 681 O O . GLU A 1 92 ? -3.755 -8.357 -4.979 1.00 14.38 92 GLU A O 1
ATOM 687 N N . VAL A 1 93 ? -1.760 -9.260 -5.601 1.00 15.42 93 VAL A N 1
ATOM 688 C CA . VAL A 1 93 ? -1.074 -9.145 -4.282 1.00 16.28 93 VAL A CA 1
ATOM 689 C C . VAL A 1 93 ? 0.250 -8.427 -4.509 1.00 18.93 93 VAL A C 1
ATOM 690 O O . VAL A 1 93 ? 0.987 -8.857 -5.410 1.00 17.76 93 VAL A O 1
ATOM 694 N N . GLU A 1 94 ? 0.512 -7.358 -3.758 1.00 19.65 94 GLU A N 1
ATOM 695 C CA . GLU A 1 94 ? 1.810 -6.620 -3.818 1.00 19.92 94 GLU A CA 1
ATOM 696 C C . GLU A 1 94 ? 2.407 -6.618 -2.417 1.00 17.04 94 GLU A C 1
ATOM 697 O O . GLU A 1 94 ? 1.672 -6.297 -1.476 1.00 15.95 94 GLU A O 1
ATOM 703 N N . VAL A 1 95 ? 3.710 -6.890 -2.292 1.00 16.18 95 VAL A N 1
ATOM 704 C CA . VAL A 1 95 ? 4.473 -6.626 -1.040 1.00 15.73 95 VAL A CA 1
ATOM 705 C C . VAL A 1 95 ? 5.036 -5.206 -1.157 1.00 15.88 95 VAL A C 1
ATOM 706 O O . VAL A 1 95 ? 5.709 -4.930 -2.127 1.00 18.37 95 VAL A O 1
ATOM 710 N N . LYS A 1 96 ? 4.645 -4.328 -0.246 1.00 17.19 96 LYS A N 1
ATOM 711 C CA . LYS A 1 96 ? 5.055 -2.904 -0.235 1.00 19.54 96 LYS A CA 1
ATOM 712 C C . LYS A 1 96 ? 5.708 -2.623 1.121 1.00 17.75 96 LYS A C 1
ATOM 713 O O . LYS A 1 96 ? 5.055 -2.815 2.184 1.00 17.18 96 LYS A O 1
ATOM 719 N N . GLU A 1 97 ? 6.991 -2.245 1.115 1.00 18.96 97 GLU A N 1
ATOM 720 C CA . GLU A 1 97 ? 7.793 -2.010 2.345 1.00 20.11 97 GLU A CA 1
ATOM 721 C C . GLU A 1 97 ? 7.661 -3.232 3.270 1.00 18.10 97 GLU A C 1
ATOM 722 O O . GLU A 1 97 ? 7.502 -3.020 4.481 1.00 20.83 97 GLU A O 1
ATOM 728 N N . GLY A 1 98 ? 7.708 -4.454 2.727 1.00 17.31 98 GLY A N 1
ATOM 729 C CA . GLY A 1 98 ? 7.734 -5.705 3.520 1.00 16.89 98 GLY A CA 1
ATOM 730 C C . GLY A 1 98 ? 6.371 -6.083 4.089 1.00 16.54 98 GLY A C 1
ATOM 731 O O . GLY A 1 98 ? 6.270 -7.045 4.928 1.00 16.31 98 GLY A O 1
ATOM 732 N N . GLU A 1 99 ? 5.335 -5.398 3.623 1.00 15.85 99 GLU A N 1
ATOM 733 C CA . GLU A 1 99 ? 3.953 -5.676 4.047 1.00 16.48 99 GLU A CA 1
ATOM 734 C C . GLU A 1 99 ? 3.150 -6.170 2.852 1.00 14.20 99 GLU A C 1
ATOM 735 O O . GLU A 1 99 ? 3.247 -5.571 1.783 1.00 13.08 99 GLU A O 1
ATOM 741 N N . VAL A 1 100 ? 2.329 -7.186 3.098 1.00 13.91 100 VAL A N 1
ATOM 742 C CA . VAL A 1 100 ? 1.485 -7.826 2.048 1.00 14.02 100 VAL A CA 1
ATOM 743 C C . VAL A 1 100 ? 0.183 -7.026 1.914 1.00 13.30 100 VAL A C 1
ATOM 744 O O . VAL A 1 100 ? -0.497 -6.780 2.947 1.00 13.12 100 VAL A O 1
ATOM 748 N N . TYR A 1 101 ? -0.126 -6.621 0.701 1.00 13.65 101 TYR A N 1
ATOM 749 C CA . TYR A 1 101 ? -1.400 -5.965 0.349 1.00 14.39 101 TYR A CA 1
ATOM 750 C C . TYR A 1 101 ? -2.102 -6.767 -0.724 1.00 15.25 101 TYR A C 1
ATOM 751 O O . TYR A 1 101 ? -1.473 -7.165 -1.726 1.00 13.64 101 TYR A O 1
ATOM 760 N N . VAL A 1 102 ? -3.409 -6.915 -0.557 1.00 13.92 102 VAL A N 1
ATOM 761 C CA . VAL A 1 102 ? -4.250 -7.523 -1.612 1.00 13.84 102 VAL A CA 1
ATOM 762 C C . VAL A 1 102 ? -5.159 -6.454 -2.215 1.00 14.33 102 VAL A C 1
ATOM 763 O O . VAL A 1 102 ? -5.722 -5.657 -1.483 1.00 13.56 102 VAL A O 1
ATOM 767 N N . ALA A 1 103 ? -5.277 -6.447 -3.531 1.00 16.01 103 ALA A N 1
ATOM 768 C CA . ALA A 1 103 ? -6.167 -5.525 -4.249 1.00 19.08 103 ALA A CA 1
ATOM 769 C C . ALA A 1 103 ? -7.591 -5.767 -3.746 1.00 23.71 103 ALA A C 1
ATOM 770 O O . ALA A 1 103 ? -7.948 -6.947 -3.381 1.00 24.60 103 ALA A O 1
ATOM 772 N N . GLY A 1 104 ? -8.326 -4.675 -3.577 1.00 23.58 104 GLY A N 1
ATOM 773 C CA . GLY A 1 104 ? -9.707 -4.691 -3.085 1.00 29.58 104 GLY A CA 1
ATOM 774 C C . GLY A 1 104 ? -10.620 -4.981 -4.244 1.00 33.80 104 GLY A C 1
ATOM 775 O O . GLY A 1 104 ? -11.816 -5.159 -3.956 1.00 43.89 104 GLY A O 1
ATOM 776 N N . GLU A 1 105 ? -10.041 -5.003 -5.465 1.00 38.23 105 GLU A N 1
ATOM 777 C CA A GLU A 1 105 ? -10.720 -5.251 -6.774 0.50 44.04 105 GLU A CA 1
ATOM 778 C CA B GLU A 1 105 ? -10.703 -5.151 -6.796 0.50 42.42 105 GLU A CA 1
ATOM 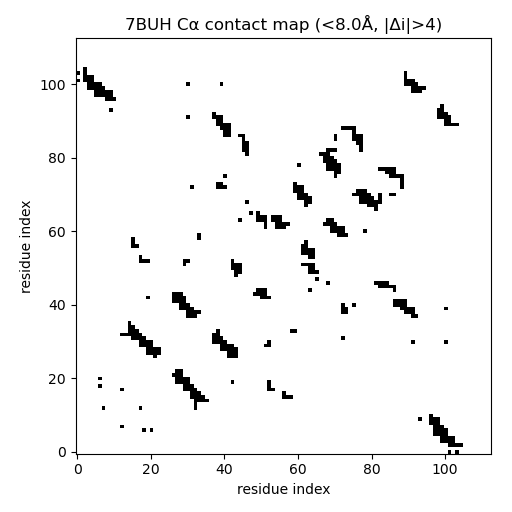779 C C . GLU A 1 105 ? -12.219 -4.939 -6.615 1.00 50.43 105 GLU A C 1
ATOM 780 O O . GLU A 1 105 ? -13.049 -5.692 -7.203 1.00 58.84 105 GLU A O 1
ATOM 791 N N . LYS A 1 106 ? -12.535 -3.874 -5.862 1.00 54.80 106 LYS A N 1
ATOM 792 C CA . LYS A 1 106 ? -13.887 -3.312 -5.627 1.00 59.04 106 LYS A CA 1
ATOM 793 C C . LYS A 1 106 ? -13.947 -2.030 -6.456 1.00 69.22 106 LYS A C 1
ATOM 794 O O . LYS A 1 106 ? -12.974 -1.782 -7.209 1.00 72.12 106 LYS A O 1
ATOM 796 N N . LYS A 1 107 ? -15.021 -1.248 -6.316 1.00 78.88 107 LYS A N 1
ATOM 797 C CA . LYS A 1 107 ? -15.376 -0.153 -7.260 1.00 84.70 107 LYS A CA 1
ATOM 798 C C . LYS A 1 107 ? -15.921 -0.776 -8.553 1.00 82.32 107 LYS A C 1
ATOM 799 O O . LYS A 1 107 ? -15.914 -0.078 -9.588 1.00 94.23 107 LYS A O 1
ATOM 801 N N . LEU A 1 108 ? -16.358 -2.043 -8.494 1.00 79.63 108 LEU A N 1
ATOM 802 C CA . LEU A 1 108 ? -17.279 -2.655 -9.490 1.00 75.12 108 LEU A CA 1
ATOM 803 C C . LEU A 1 108 ? -18.613 -1.903 -9.372 1.00 70.90 108 LEU A C 1
ATOM 804 O O . LEU A 1 108 ? -19.255 -2.000 -8.298 1.00 66.53 108 LEU A O 1
ATOM 806 N N . GLU A 1 109 ? -18.974 -1.141 -10.410 1.00 59.58 109 GLU A N 1
ATOM 807 C CA . GLU A 1 109 ? -20.068 -0.131 -10.392 1.00 51.20 109 GLU A CA 1
ATOM 808 C C . GLU A 1 109 ? -20.871 -0.226 -11.702 1.00 46.68 109 GLU A C 1
ATOM 809 O O . GLU A 1 109 ? -20.243 -0.325 -12.782 1.00 31.09 109 GLU A O 1
ATOM 815 N N . HIS A 1 110 ? -22.209 -0.258 -11.631 1.00 46.32 110 HIS A N 1
ATOM 816 C CA . HIS A 1 110 ? -23.075 -0.537 -12.814 1.00 52.63 110 HIS A CA 1
ATOM 817 C C . HIS A 1 110 ? -24.483 0.005 -12.573 1.00 43.78 110 HIS A C 1
ATOM 818 O O . HIS A 1 110 ? -25.061 -0.330 -11.539 1.00 42.50 110 HIS A O 1
ATOM 825 N N . HIS A 1 111 ? -25.004 0.794 -13.515 1.00 41.89 111 HIS A N 1
ATOM 826 C CA . HIS A 1 111 ? -26.309 1.499 -13.405 1.00 42.98 111 HIS A CA 1
ATOM 827 C C . HIS A 1 111 ? -27.465 0.581 -13.836 1.00 46.59 111 HIS A C 1
ATOM 828 O O . HIS A 1 111 ? -27.209 -0.434 -14.518 1.00 43.15 111 HIS A O 1
ATOM 835 N N . HIS A 1 112 ? -28.684 0.954 -13.426 1.00 55.93 112 HIS A N 1
ATOM 836 C CA . HIS A 1 112 ? -29.998 0.436 -13.907 1.00 62.66 112 HIS A CA 1
ATOM 837 C C . HIS A 1 112 ? -30.188 0.738 -15.403 1.00 63.65 112 HIS A C 1
ATOM 838 O O . HIS A 1 112 ? -30.258 1.946 -15.771 1.00 55.06 112 HIS A O 1
ATOM 845 N N . HIS A 1 113 ? -30.296 -0.312 -16.229 1.00 63.44 113 HIS A N 1
ATOM 846 C CA . HIS A 1 113 ? -30.597 -0.239 -17.689 1.00 62.40 113 HIS A CA 1
ATOM 847 C C . HIS A 1 113 ? -32.113 -0.363 -17.892 1.00 61.38 113 HIS A C 1
ATOM 848 O O . HIS A 1 113 ? -32.751 -1.114 -17.128 1.00 55.33 113 HIS A O 1
ATOM 855 N N . HIS A 1 114 ? -32.666 0.362 -18.870 1.00 65.43 114 HIS A N 1
ATOM 856 C CA . HIS A 1 114 ? -34.127 0.448 -19.141 1.00 68.66 114 HIS A CA 1
ATOM 857 C C . HIS A 1 114 ? -34.453 -0.377 -20.391 1.00 65.49 114 HIS A C 1
ATOM 858 O O . HIS A 1 114 ? -34.660 0.192 -21.461 1.00 59.89 114 HIS A O 1
#

Foldseek 3Di:
DPAKAWFFFLVVDDAFAWDWADDVPDFIKIWHHQPNDIWIWGQAQPPPGAGLNPFGDDRQKGQGPPPRWIARRHFQQTDGPPGHDGTGIWDWDQDPRTIITGPPDPPDDDDDD

InterPro domains:
  IPR017941 Rieske [2Fe-2S] iron-sulphur domain [PF00355] (5-91)
  IPR017941 Rieske [2Fe-2S] iron-sulphur domain [PS51296] (6-102)
  IPR036922 Rieske [2Fe-2S] iron-sulphur domain superfamily [G3DSA:2.102.10.10] (1-107)
  IPR036922 Rieske [2Fe-2S] iron-sulphur domain superfamily [SSF50022] (5-103)

GO terms:
  GO:0051537 2 iron, 2 sulfur cluster binding (F, IDA)
  GO:0008901 ferredoxin hydrogenase activity (F, IDA)
  GO:0046232 carbazole catabolic process (P, IDA)

Sequence (113 aa):
NQIWLKVCAASDMQPGTIRRVNRVGAAPLAVYRVGDQFYATEDTCTHGIASLSSEGTLDGDVIECPFFHGGAFNVCTGMPASSSPCTVPLGVFEVEVKEGEVYVAGEEKKLEHHHHH

Nearest PDB structures (foldseek):
  7bui-assembly1_E  TM=9.458E-01  e=5.825E-18  Metapseudomonas resinovorans
  7bui-assembly1_D  TM=9.892E-01  e=9.307E-16  Metapseudomonas resinovorans
  2i7f-assembly2_B  TM=9.371E-01  e=1.715E-10  Sphingobium yanoikuyae
  2qpz-assembly1_A  TM=9.426E-01  e=4.730E-10  Pseudomonas putida
  5bok-assembly1_A  TM=9.316E-01  e=4.730E-10  Diaphorobacter sp. DS2

Secondary structure (DSSP, 8-state):
---EEEEEEGGGS-TTEEEEEEETTEEEEEEEEETTEEEEEESB-TTT--BGGGSEEETTEEEPTTT--EEETTT--EEETT--SPPPEE-EEEETTEEEEE-------PPP-

Solvent-accessible surface area: 6602 Å² total; per-residue (Å²): 166,169,62,56,44,126,33,16,30,18,96,84,1,120,73,43,46,32,86,116,15,107,41,162,97,53,51,26,0,0,0,0,36,30,38,117,108,29,58,2,0,54,2,44,2,45,83,31,135,16,18,0,23,128,17,82,24,93,54,63,35,0,62,7,65,143,92,44,1,3,0,37,1,55,77,0,102,41,58,49,92,48,8,110,85,63,8,23,66,16,106,26,65,72,66,178,42,52,0,38,0,5,1,99,52,88,103,166,157,121,144,124,208